Protein AF-A0A521YGA7-F1 (afdb_monomer_lite)

Foldseek 3Di:
DQQDAQCCVVCPPCLVVDDPVVNVVSSDAAKDKDKDKDWDDADPDPVSQVVCVVVVHDRHIDIDMDIWMWGGDRNDIDIGD

Structure (mmCIF, N/CA/C/O backbone):
data_AF-A0A521YGA7-F1
#
_entry.id   AF-A0A521YGA7-F1
#
loop_
_atom_site.group_PDB
_atom_site.id
_atom_site.type_symbol
_atom_site.label_atom_id
_atom_site.label_alt_id
_atom_site.label_comp_id
_atom_site.label_asym_id
_atom_site.label_entity_id
_atom_site.label_seq_id
_atom_site.pdbx_PDB_ins_code
_atom_site.Cartn_x
_atom_site.Cartn_y
_atom_site.Cartn_z
_atom_site.occupancy
_atom_site.B_iso_or_equiv
_atom_site.auth_seq_id
_atom_site.auth_comp_id
_atom_site.auth_asym_id
_atom_site.auth_atom_id
_atom_site.pdbx_PDB_model_num
ATOM 1 N N . MET A 1 1 ? 14.434 -10.152 -18.353 1.00 40.56 1 MET A N 1
ATOM 2 C CA . MET A 1 1 ? 13.991 -8.740 -18.377 1.00 40.56 1 MET A CA 1
ATOM 3 C C . MET A 1 1 ? 13.105 -8.541 -17.163 1.00 40.56 1 MET A C 1
ATOM 5 O O . MET A 1 1 ? 12.187 -9.329 -17.002 1.00 40.56 1 MET A O 1
ATOM 9 N N . SER A 1 2 ? 13.420 -7.604 -16.267 1.00 55.41 2 SER A N 1
ATOM 10 C CA . SER A 1 2 ? 12.572 -7.369 -15.090 1.00 55.41 2 SER A CA 1
ATOM 11 C C . SER A 1 2 ? 11.295 -6.669 -15.552 1.00 55.41 2 SER A C 1
ATOM 13 O O . SER A 1 2 ? 11.369 -5.567 -16.097 1.00 55.41 2 SER A O 1
ATOM 15 N N . GLU A 1 3 ? 10.144 -7.329 -15.427 1.00 73.94 3 GLU A N 1
ATOM 16 C CA . GLU A 1 3 ? 8.858 -6.717 -15.762 1.00 73.94 3 GLU A CA 1
ATOM 17 C C . GLU A 1 3 ? 8.590 -5.535 -14.822 1.00 73.94 3 GLU A C 1
ATOM 19 O O . GLU A 1 3 ? 8.884 -5.595 -13.624 1.00 73.94 3 GLU A O 1
ATOM 24 N N . ARG A 1 4 ? 8.043 -4.442 -15.367 1.00 82.81 4 ARG A N 1
ATOM 25 C CA . ARG A 1 4 ? 7.619 -3.263 -14.592 1.00 82.81 4 ARG A CA 1
ATOM 26 C C . ARG A 1 4 ? 6.458 -3.628 -13.667 1.00 82.81 4 ARG A C 1
ATOM 28 O O . ARG A 1 4 ? 5.662 -4.506 -14.001 1.00 82.81 4 ARG A O 1
ATOM 35 N N . SER A 1 5 ? 6.374 -3.032 -12.477 1.00 88.56 5 SER A N 1
ATOM 36 C CA . SER A 1 5 ? 5.205 -3.247 -11.606 1.00 88.56 5 SER A CA 1
ATOM 37 C C . SER A 1 5 ? 3.974 -2.544 -12.154 1.00 88.56 5 SER A C 1
ATOM 39 O O . SER A 1 5 ? 4.109 -1.635 -12.974 1.00 88.56 5 SER A O 1
ATOM 41 N N . MET A 1 6 ? 2.780 -2.952 -11.709 1.00 92.25 6 MET A N 1
ATOM 42 C CA . MET A 1 6 ? 1.524 -2.318 -12.122 1.00 92.25 6 MET A CA 1
ATOM 43 C C . MET A 1 6 ? 1.606 -0.796 -11.931 1.00 92.25 6 MET A C 1
ATOM 45 O O . MET A 1 6 ? 1.315 -0.029 -12.845 1.00 92.25 6 MET A O 1
ATOM 49 N N . TYR A 1 7 ? 2.114 -0.354 -10.779 1.00 93.62 7 TYR A N 1
ATOM 50 C CA . TYR A 1 7 ? 2.298 1.063 -10.474 1.00 93.62 7 TYR A CA 1
ATOM 51 C C . TYR A 1 7 ? 3.335 1.746 -11.365 1.00 93.62 7 TYR A C 1
ATOM 53 O O . TYR A 1 7 ? 3.105 2.871 -11.800 1.00 93.62 7 TYR A O 1
ATOM 61 N N . GLN A 1 8 ? 4.446 1.084 -11.701 1.00 92.94 8 GLN A N 1
ATOM 62 C CA . GLN A 1 8 ? 5.400 1.626 -12.677 1.00 92.94 8 GLN A CA 1
ATOM 63 C C . GLN A 1 8 ? 4.793 1.735 -14.081 1.00 92.94 8 GLN A C 1
ATOM 65 O O . GLN A 1 8 ? 5.136 2.651 -14.827 1.00 92.94 8 GLN A O 1
ATOM 70 N N . ALA A 1 9 ? 3.913 0.805 -14.459 1.00 92.25 9 ALA A N 1
ATOM 71 C CA . ALA A 1 9 ? 3.233 0.824 -15.748 1.00 92.25 9 ALA A CA 1
ATOM 72 C C . ALA A 1 9 ? 2.189 1.950 -15.825 1.00 92.25 9 ALA A C 1
ATOM 74 O O . ALA A 1 9 ? 2.117 2.631 -16.844 1.00 92.25 9 ALA A O 1
ATOM 75 N N . VAL A 1 10 ? 1.429 2.170 -14.746 1.00 93.62 10 VAL A N 1
ATOM 76 C CA . VAL A 1 10 ? 0.361 3.181 -14.676 1.00 93.62 10 VAL A CA 1
ATOM 77 C C . VAL A 1 10 ? 0.909 4.595 -14.474 1.00 93.62 10 VAL A C 1
ATOM 79 O O . VAL A 1 10 ? 0.473 5.518 -15.153 1.00 93.62 10 VAL A O 1
ATOM 82 N N . LEU A 1 11 ? 1.863 4.785 -13.558 1.00 95.12 11 LEU A N 1
ATOM 83 C CA . LEU A 1 11 ? 2.395 6.114 -13.227 1.00 95.12 11 LEU A CA 1
ATOM 84 C C . LEU A 1 11 ? 3.498 6.573 -14.187 1.00 95.12 11 LEU A C 1
ATOM 86 O O . LEU A 1 11 ? 3.767 7.770 -14.293 1.00 95.12 11 LEU A O 1
ATOM 90 N N . GLY A 1 12 ? 4.164 5.640 -14.874 1.00 94.62 12 GLY A N 1
ATOM 91 C CA . GLY A 1 12 ? 5.256 5.959 -15.786 1.00 94.62 12 GLY A CA 1
ATOM 92 C C . GLY A 1 12 ? 6.368 6.761 -15.086 1.00 94.62 12 GLY A C 1
ATOM 93 O O . GLY A 1 12 ? 6.810 6.363 -14.005 1.00 94.62 12 GLY A O 1
ATOM 94 N N . PRO A 1 13 ? 6.833 7.887 -15.662 1.00 96.38 13 PRO A N 1
ATOM 95 C CA . PRO A 1 13 ? 7.891 8.710 -15.069 1.00 96.38 13 PRO A CA 1
ATOM 96 C C . PRO A 1 13 ? 7.581 9.228 -13.658 1.00 96.38 13 PRO A C 1
ATOM 98 O O . PRO A 1 13 ? 8.490 9.285 -12.833 1.00 96.38 13 PRO A O 1
ATOM 101 N N . ALA A 1 14 ? 6.310 9.516 -13.347 1.00 97.44 14 ALA A N 1
ATOM 102 C CA . ALA A 1 14 ? 5.900 10.017 -12.031 1.00 97.44 14 ALA A CA 1
ATOM 103 C C . ALA A 1 14 ? 6.166 9.005 -10.901 1.00 97.44 14 ALA A C 1
ATOM 105 O O . ALA A 1 14 ? 6.250 9.373 -9.732 1.00 97.44 14 ALA A O 1
ATOM 106 N N . TYR A 1 15 ? 6.374 7.724 -11.228 1.00 96.69 15 TYR A N 1
ATOM 107 C CA . TYR A 1 15 ? 6.811 6.725 -10.253 1.00 96.69 15 TYR A CA 1
ATOM 108 C C . TYR A 1 15 ? 8.129 7.114 -9.567 1.00 96.69 15 TYR A C 1
ATOM 110 O O . TYR A 1 15 ? 8.324 6.824 -8.387 1.00 96.69 15 TYR A O 1
ATOM 118 N N . ALA A 1 16 ? 9.038 7.774 -10.292 1.00 96.00 16 ALA A N 1
ATOM 119 C CA . ALA A 1 16 ? 10.326 8.204 -9.754 1.00 96.00 16 ALA A CA 1
ATOM 120 C C . ALA A 1 16 ? 10.198 9.351 -8.735 1.00 96.00 16 ALA A C 1
ATOM 122 O O . ALA A 1 16 ? 11.118 9.558 -7.947 1.00 96.00 16 ALA A O 1
ATOM 123 N N . GLU A 1 17 ? 9.065 10.057 -8.725 1.00 97.75 17 GLU A N 1
ATOM 124 C CA . GLU A 1 17 ? 8.773 11.155 -7.79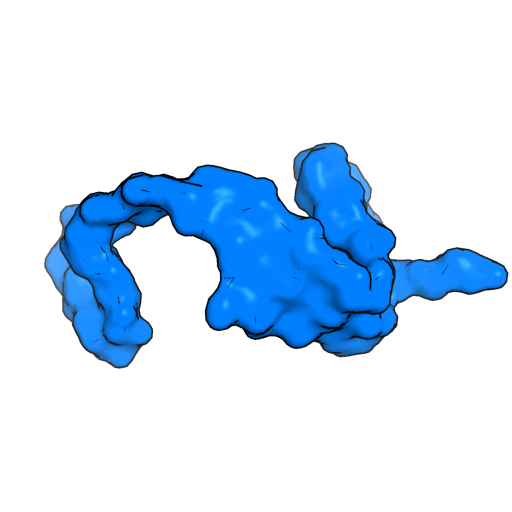5 1.00 97.75 17 GLU A CA 1
ATOM 125 C C . GLU A 1 17 ? 8.224 10.654 -6.451 1.00 97.75 17 GLU A C 1
ATOM 127 O O . GLU A 1 17 ? 8.198 11.393 -5.467 1.00 97.75 17 GLU A O 1
ATOM 132 N N . LEU A 1 18 ? 7.808 9.385 -6.377 1.00 97.88 18 LEU A N 1
ATOM 133 C CA . LEU A 1 18 ? 7.361 8.777 -5.128 1.00 97.88 18 LEU A CA 1
ATOM 134 C C . LEU A 1 18 ? 8.510 8.707 -4.118 1.00 97.88 18 LEU A C 1
ATOM 136 O O . LEU A 1 18 ? 9.668 8.486 -4.478 1.00 97.88 18 LEU A O 1
ATOM 140 N N . ALA A 1 19 ? 8.177 8.791 -2.829 1.00 98.12 19 ALA A N 1
ATOM 141 C CA . ALA A 1 19 ? 9.153 8.581 -1.767 1.00 98.12 19 ALA A CA 1
ATOM 142 C C . ALA A 1 19 ? 9.848 7.207 -1.922 1.00 98.12 19 ALA A C 1
ATOM 144 O O . ALA A 1 19 ? 9.180 6.223 -2.262 1.00 98.12 19 ALA A O 1
ATOM 145 N N . PRO A 1 20 ? 11.158 7.083 -1.627 1.00 97.06 20 PRO A N 1
ATOM 146 C CA . PRO A 1 20 ? 11.909 5.846 -1.864 1.00 97.06 20 PRO A CA 1
ATOM 147 C C . PRO A 1 20 ? 11.288 4.591 -1.237 1.00 97.06 20 PRO A C 1
ATOM 149 O O . PRO A 1 20 ? 11.301 3.528 -1.855 1.00 97.06 20 PRO A O 1
ATOM 152 N N . ALA A 1 21 ? 10.696 4.716 -0.045 1.00 95.75 21 ALA A N 1
ATOM 153 C CA . ALA A 1 21 ? 10.007 3.615 0.627 1.00 95.75 21 ALA A CA 1
ATOM 154 C C . ALA A 1 21 ? 8.766 3.137 -0.149 1.00 95.75 21 ALA A C 1
ATOM 156 O O . ALA A 1 21 ? 8.548 1.936 -0.282 1.00 95.75 21 ALA A O 1
ATOM 157 N N . VAL A 1 22 ? 7.999 4.063 -0.731 1.00 96.00 22 VAL A N 1
ATOM 158 C CA . VAL A 1 22 ? 6.816 3.751 -1.550 1.00 96.00 22 VAL A CA 1
ATOM 159 C C . VAL A 1 22 ? 7.239 3.090 -2.860 1.00 96.00 22 VAL A C 1
ATOM 161 O O . VAL A 1 22 ? 6.647 2.100 -3.285 1.00 96.00 22 VAL A O 1
ATOM 164 N N . GLN A 1 23 ? 8.328 3.569 -3.471 1.00 96.62 23 GLN A N 1
ATOM 165 C CA . GLN A 1 23 ? 8.890 2.903 -4.643 1.00 96.62 23 GLN A CA 1
ATOM 166 C C . GLN A 1 23 ? 9.395 1.492 -4.329 1.00 96.62 23 GLN A C 1
ATOM 168 O O . GLN A 1 23 ? 9.298 0.617 -5.183 1.00 96.62 23 GLN A O 1
ATOM 173 N N . ALA A 1 24 ? 9.995 1.272 -3.159 1.00 95.19 24 ALA A N 1
ATOM 174 C CA . ALA A 1 24 ? 10.468 -0.047 -2.752 1.00 95.19 24 ALA A CA 1
ATOM 175 C C . ALA A 1 24 ? 9.295 -1.002 -2.502 1.00 95.19 24 ALA A C 1
ATOM 177 O O . ALA A 1 24 ? 9.323 -2.134 -2.979 1.00 95.19 24 ALA A O 1
ATOM 178 N N . PHE A 1 25 ? 8.244 -0.517 -1.840 1.00 95.44 25 PHE A N 1
ATOM 179 C CA . PHE A 1 25 ? 7.014 -1.264 -1.604 1.00 95.44 25 PHE A CA 1
ATOM 180 C C . PHE A 1 25 ? 6.373 -1.743 -2.915 1.00 95.44 25 PHE A C 1
ATOM 182 O O . PHE A 1 25 ? 6.158 -2.935 -3.099 1.00 95.44 25 PHE A O 1
ATOM 189 N N . HIS A 1 26 ? 6.178 -0.853 -3.891 1.00 95.25 26 HIS A N 1
ATOM 190 C CA . HIS A 1 26 ? 5.583 -1.222 -5.185 1.00 95.25 26 HIS A CA 1
ATOM 191 C C . HIS A 1 26 ? 6.544 -1.936 -6.149 1.00 95.25 26 HIS A C 1
ATOM 193 O O . HIS A 1 26 ? 6.192 -2.193 -7.303 1.00 95.25 26 HIS A O 1
ATOM 199 N N . ARG A 1 27 ? 7.764 -2.261 -5.703 1.00 92.88 27 ARG A N 1
ATOM 200 C CA . ARG A 1 27 ? 8.662 -3.200 -6.391 1.00 92.88 27 ARG A CA 1
ATOM 201 C C . ARG A 1 27 ? 8.542 -4.629 -5.851 1.00 92.88 27 ARG A C 1
ATOM 203 O O . ARG A 1 27 ? 9.138 -5.518 -6.456 1.00 92.88 27 ARG A O 1
ATOM 210 N N . LEU A 1 28 ? 7.808 -4.858 -4.756 1.00 94.12 28 LEU A N 1
ATOM 211 C CA . LEU A 1 28 ? 7.539 -6.200 -4.233 1.00 94.12 28 LEU A CA 1
ATOM 212 C C . LEU A 1 28 ? 6.809 -7.054 -5.279 1.00 94.12 28 LEU A C 1
ATOM 214 O O . LEU A 1 28 ? 6.070 -6.534 -6.115 1.00 94.12 28 LEU A O 1
ATOM 218 N N . ARG A 1 29 ? 7.061 -8.367 -5.254 1.00 93.00 29 ARG A N 1
ATOM 219 C CA . ARG A 1 29 ? 6.556 -9.343 -6.230 1.00 93.00 29 ARG A CA 1
ATOM 220 C C . ARG A 1 29 ? 6.117 -10.626 -5.548 1.00 93.00 29 ARG A C 1
ATOM 222 O O . ARG A 1 29 ? 6.785 -11.078 -4.620 1.00 93.00 29 ARG A O 1
ATOM 229 N N . GLY A 1 30 ? 5.062 -11.238 -6.083 1.00 94.12 30 GLY A N 1
ATOM 230 C CA . GLY A 1 30 ? 4.482 -12.455 -5.523 1.00 94.12 30 GLY A CA 1
ATOM 231 C C . GLY A 1 30 ? 3.878 -12.208 -4.143 1.00 94.12 30 GLY A C 1
ATOM 232 O O . GLY A 1 30 ? 3.527 -11.074 -3.816 1.00 94.12 30 GLY A O 1
ATOM 233 N N . ARG A 1 31 ? 3.772 -13.270 -3.338 1.00 96.69 31 ARG A N 1
ATOM 234 C CA . ARG A 1 31 ? 3.176 -13.205 -2.002 1.00 96.69 31 ARG A CA 1
ATOM 235 C C . ARG A 1 31 ? 4.193 -12.740 -0.962 1.00 96.69 31 ARG A C 1
ATOM 237 O O . ARG A 1 31 ? 5.216 -13.392 -0.761 1.00 96.69 31 ARG A O 1
ATOM 244 N N . VAL A 1 32 ? 3.886 -11.643 -0.281 1.00 97.12 32 VAL A N 1
ATOM 245 C CA . VAL A 1 32 ? 4.710 -11.043 0.770 1.00 97.12 32 VAL A CA 1
ATOM 246 C C . VAL A 1 32 ? 3.836 -10.742 1.976 1.00 97.12 32 VAL A C 1
ATOM 248 O O . VAL A 1 32 ? 2.736 -10.216 1.839 1.00 97.12 32 VAL A O 1
ATOM 251 N N . GLU A 1 33 ? 4.334 -11.056 3.163 1.00 97.75 33 GLU A N 1
ATOM 252 C CA . GLU A 1 33 ? 3.702 -10.669 4.416 1.00 97.75 33 GLU A CA 1
ATOM 253 C C . GLU A 1 33 ? 4.377 -9.418 4.979 1.00 97.75 33 GLU A C 1
ATOM 255 O O . GLU A 1 33 ? 5.605 -9.306 4.975 1.00 97.75 33 GLU A O 1
ATOM 260 N N . LEU A 1 34 ? 3.572 -8.467 5.444 1.00 96.69 34 LEU A N 1
ATOM 261 C CA . LEU A 1 34 ? 4.022 -7.155 5.885 1.00 96.69 34 LEU A CA 1
ATOM 262 C C . LEU A 1 34 ? 3.450 -6.838 7.265 1.00 96.69 34 LEU A C 1
ATOM 264 O O . LEU A 1 34 ? 2.274 -7.089 7.544 1.00 96.69 34 LEU A O 1
ATOM 268 N N . HIS A 1 35 ? 4.291 -6.248 8.113 1.00 96.88 35 HIS A N 1
ATOM 269 C CA . HIS A 1 35 ? 3.935 -5.779 9.450 1.00 96.88 35 HIS A CA 1
ATOM 270 C C . HIS A 1 35 ? 4.224 -4.293 9.588 1.00 96.88 35 HIS A C 1
ATOM 272 O O . HIS A 1 35 ? 5.175 -3.771 9.007 1.00 96.88 35 HIS A O 1
ATOM 278 N N . GLY A 1 36 ? 3.425 -3.620 10.402 1.00 94.75 36 GLY A N 1
ATOM 279 C CA . GLY A 1 36 ? 3.656 -2.230 10.752 1.00 94.75 36 GLY A CA 1
ATOM 280 C C . GLY A 1 36 ? 2.713 -1.752 11.839 1.00 94.75 36 GLY A C 1
ATOM 281 O O . GLY A 1 36 ? 2.037 -2.542 12.491 1.00 94.75 36 GLY A O 1
ATOM 282 N N . GLU A 1 37 ? 2.647 -0.438 11.985 1.00 96.12 37 GLU A N 1
ATOM 283 C CA . GLU A 1 37 ? 1.723 0.258 12.873 1.00 96.12 37 GLU A CA 1
ATOM 284 C C . GLU A 1 37 ? 0.789 1.123 12.027 1.00 96.12 37 GLU A C 1
ATOM 286 O O . GLU A 1 37 ? 1.221 1.772 11.071 1.00 96.12 37 GLU A O 1
ATOM 291 N N . VAL A 1 38 ? -0.493 1.145 12.378 1.00 94.12 38 VAL A N 1
ATOM 292 C CA . VAL A 1 38 ? -1.490 2.023 11.768 1.00 94.12 38 VAL A CA 1
ATOM 293 C C . VAL A 1 38 ? -1.967 3.037 12.796 1.00 94.12 38 VAL A C 1
ATOM 295 O O . VAL A 1 38 ? -2.186 2.701 13.957 1.00 94.12 38 VAL A O 1
ATOM 298 N N . SER A 1 39 ? -2.148 4.281 12.359 1.00 94.06 39 SER A N 1
ATOM 299 C CA . SER A 1 39 ? -2.825 5.328 13.121 1.00 94.06 39 SER A CA 1
ATOM 300 C C . SER A 1 39 ? -3.963 5.892 12.278 1.00 94.06 39 SER A C 1
ATOM 302 O O . SER A 1 39 ? -3.780 6.215 11.104 1.00 94.06 39 SER A O 1
ATOM 304 N N . ILE A 1 40 ? -5.152 5.961 12.866 1.00 92.44 40 ILE A N 1
ATOM 305 C CA . ILE A 1 40 ? -6.382 6.425 12.235 1.00 92.44 40 IL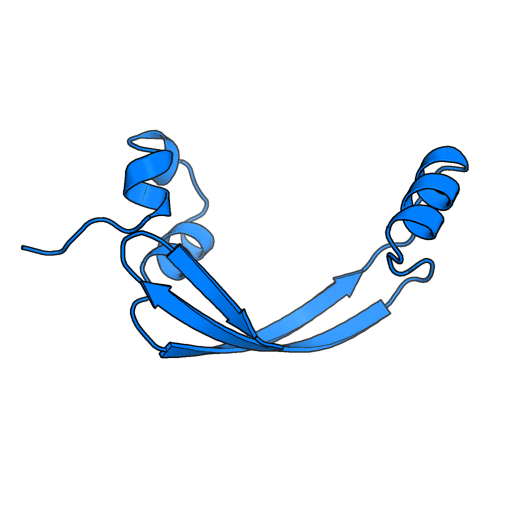E A CA 1
ATOM 306 C C . ILE A 1 40 ? -6.853 7.656 12.994 1.00 92.44 40 ILE A C 1
ATOM 308 O O . ILE A 1 40 ? -7.110 7.593 14.196 1.00 92.44 40 ILE A O 1
ATOM 312 N N . GLU A 1 41 ? -7.016 8.765 12.279 1.00 91.62 41 GLU A N 1
ATOM 313 C CA . GLU A 1 41 ? -7.632 9.973 12.818 1.00 91.62 41 GLU A CA 1
ATOM 314 C C . GLU A 1 41 ? -9.146 9.998 12.551 1.00 91.62 41 GLU A C 1
ATOM 316 O O . GLU A 1 41 ? -9.604 9.572 11.486 1.00 91.62 41 GLU A O 1
ATOM 321 N N . PRO A 1 42 ? -9.957 10.536 13.479 1.00 88.44 42 PRO A N 1
ATOM 322 C CA . PRO A 1 42 ? -11.388 10.649 13.274 1.00 88.44 42 PRO A CA 1
ATOM 323 C C . PRO A 1 42 ? -11.728 11.775 12.279 1.00 88.44 42 PRO A C 1
ATOM 325 O O . PRO A 1 42 ? -11.036 12.797 12.211 1.00 88.44 42 PRO A O 1
ATOM 328 N N . PRO A 1 43 ? -12.860 11.666 11.559 1.00 90.81 43 PRO A N 1
ATOM 329 C CA . PRO A 1 43 ? -13.326 12.722 10.669 1.00 90.81 43 PRO A CA 1
ATOM 330 C C . PRO A 1 43 ? -13.611 14.02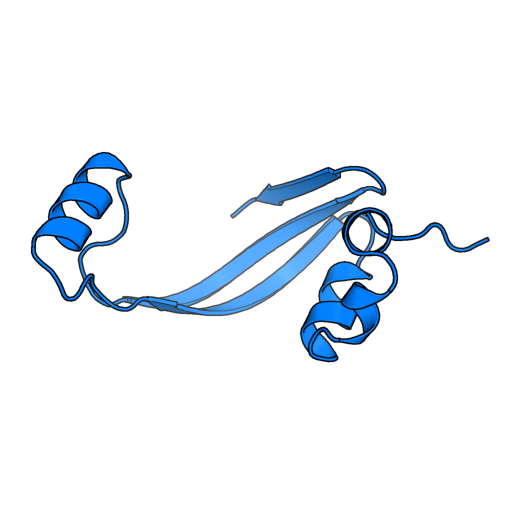5 11.433 1.00 90.81 43 PRO A C 1
ATOM 332 O O . PRO A 1 43 ? -14.391 14.060 12.397 1.00 90.81 43 PRO A O 1
ATOM 335 N N . ARG A 1 44 ? -13.009 15.120 10.951 1.00 90.06 44 ARG A N 1
ATOM 336 C CA . ARG A 1 44 ? -13.036 16.438 11.608 1.00 90.06 44 ARG A CA 1
ATOM 337 C C . ARG A 1 44 ? -14.308 17.254 11.338 1.00 90.06 44 ARG A C 1
ATOM 339 O O . ARG A 1 44 ? -14.602 18.162 12.107 1.00 90.06 44 ARG A O 1
ATOM 346 N N . SER A 1 45 ? -15.092 16.930 10.303 1.00 94.25 45 SER A N 1
ATOM 347 C CA . SER A 1 45 ? -16.299 17.687 9.919 1.00 94.25 45 SER A CA 1
ATOM 348 C C . SER A 1 45 ? -17.593 16.855 9.978 1.00 94.25 45 SER A C 1
ATOM 350 O O . SER A 1 45 ? -17.546 15.625 9.856 1.00 94.25 45 SER A O 1
ATOM 352 N N . PRO A 1 46 ? -18.774 17.490 10.134 1.00 93.56 46 PRO A N 1
ATOM 353 C CA . PRO A 1 46 ? -20.062 16.791 10.104 1.00 93.56 46 PRO A CA 1
ATOM 354 C C . PRO A 1 46 ? -20.301 16.024 8.798 1.00 93.56 46 PRO A C 1
ATOM 356 O O . PRO A 1 46 ? -20.769 14.886 8.836 1.00 93.56 46 PRO A O 1
ATOM 359 N N . LEU A 1 47 ? -19.914 16.605 7.657 1.00 95.88 47 LEU A N 1
ATOM 360 C CA . LEU A 1 47 ? -20.034 15.952 6.354 1.00 95.88 47 LEU A CA 1
ATOM 361 C C . LEU A 1 47 ? -19.120 14.723 6.255 1.00 95.88 47 LEU A C 1
ATOM 363 O O . LEU A 1 47 ? -19.577 13.656 5.856 1.00 95.88 47 LEU A O 1
ATOM 367 N N . ALA A 1 48 ? -17.864 14.827 6.706 1.00 92.44 48 ALA A N 1
ATOM 368 C CA . ALA A 1 48 ? -16.948 13.686 6.739 1.00 92.44 48 ALA A CA 1
ATOM 369 C C . ALA A 1 48 ? -17.454 12.570 7.667 1.00 92.44 48 ALA A C 1
ATOM 371 O O . ALA A 1 48 ? -17.309 11.390 7.362 1.00 92.44 48 ALA A O 1
ATOM 372 N N . ARG A 1 49 ? -18.114 12.922 8.780 1.00 92.06 49 ARG A N 1
ATOM 373 C CA . ARG A 1 49 ? -18.763 11.944 9.669 1.00 92.06 49 ARG A CA 1
ATOM 374 C C . ARG A 1 49 ? -19.946 11.248 9.002 1.00 92.06 49 ARG A C 1
ATOM 376 O O . ARG A 1 49 ? -20.136 10.061 9.251 1.00 92.06 49 ARG A O 1
ATOM 383 N N . LEU A 1 50 ? -20.742 11.963 8.205 1.00 94.62 50 LEU A N 1
ATOM 384 C CA . LEU A 1 50 ? -21.857 11.380 7.458 1.00 94.62 50 LEU A CA 1
ATOM 385 C C . LEU A 1 50 ? -21.349 10.423 6.376 1.00 94.62 50 LEU A C 1
ATOM 387 O O . LEU A 1 50 ? -21.791 9.281 6.329 1.00 94.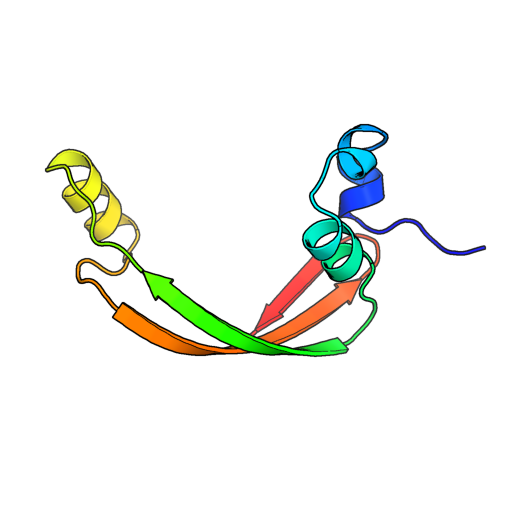62 50 LEU A O 1
ATOM 391 N N . ILE A 1 51 ? -20.369 10.851 5.578 1.00 93.50 51 ILE A N 1
ATOM 392 C CA . ILE A 1 51 ? -19.741 10.008 4.551 1.00 93.50 51 ILE A CA 1
ATOM 393 C C . ILE A 1 51 ? -19.096 8.778 5.197 1.00 93.50 51 ILE A C 1
ATOM 395 O O . ILE A 1 51 ? -19.346 7.658 4.764 1.00 93.50 51 ILE A O 1
ATOM 399 N N . GLY A 1 52 ? -18.353 8.959 6.291 1.00 91.00 52 GLY A N 1
ATOM 400 C CA . GLY A 1 52 ? -17.749 7.847 7.024 1.00 91.00 52 GLY A CA 1
ATOM 401 C C . GLY A 1 52 ? -18.778 6.841 7.547 1.00 91.00 52 GLY A C 1
ATOM 402 O O . GLY A 1 52 ? -18.501 5.648 7.562 1.00 91.00 52 GLY A O 1
ATOM 403 N N . ARG A 1 53 ? -19.993 7.280 7.917 1.00 91.00 53 ARG A N 1
ATOM 404 C CA . ARG A 1 53 ? -21.091 6.357 8.262 1.00 91.00 53 ARG A CA 1
ATOM 405 C C . ARG A 1 53 ? -21.557 5.543 7.057 1.00 91.00 53 ARG A C 1
ATOM 407 O O . ARG A 1 53 ? -21.782 4.352 7.215 1.00 91.00 53 ARG A O 1
ATOM 414 N N . LEU A 1 54 ? -21.698 6.169 5.890 1.00 95.56 54 LEU A N 1
ATOM 415 C CA . LEU A 1 54 ? -22.141 5.491 4.666 1.00 95.56 54 LEU A CA 1
ATOM 416 C C . LEU A 1 54 ? -21.100 4.485 4.154 1.00 95.56 54 LEU A C 1
ATOM 418 O O . LEU A 1 54 ? -21.467 3.428 3.657 1.00 95.56 54 LEU A O 1
ATOM 422 N N . LEU A 1 55 ? -19.812 4.796 4.317 1.00 92.06 55 LEU A N 1
ATOM 423 C CA . LEU A 1 55 ? -18.694 3.938 3.911 1.00 92.06 55 LEU A CA 1
ATOM 424 C C . LEU A 1 55 ? -18.303 2.883 4.960 1.00 92.06 55 LEU A C 1
ATOM 426 O O . LEU A 1 55 ? -17.414 2.076 4.703 1.00 92.06 55 LEU A O 1
ATOM 430 N N . GLY A 1 56 ? -18.902 2.907 6.156 1.00 88.88 56 GLY A N 1
ATOM 431 C CA . GLY A 1 56 ? -18.497 2.033 7.264 1.00 88.88 56 GLY A CA 1
ATOM 432 C C . GLY A 1 56 ? -17.095 2.331 7.815 1.00 88.88 56 GLY A C 1
ATOM 433 O O . GLY A 1 56 ? -16.480 1.470 8.440 1.00 88.88 56 GLY A O 1
ATOM 434 N N . SER A 1 57 ? -16.564 3.535 7.585 1.00 85.44 57 SER A N 1
ATOM 435 C CA . SER A 1 57 ? -15.226 3.922 8.037 1.00 85.44 57 SER A CA 1
ATOM 436 C C . SER A 1 57 ? -15.159 4.076 9.563 1.00 85.44 57 SER A C 1
ATOM 4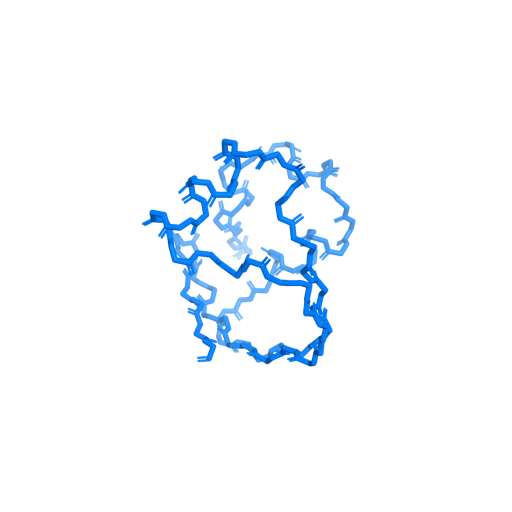38 O O . SER A 1 57 ? -16.143 4.503 10.183 1.00 85.44 57 SER A O 1
ATOM 440 N N . PRO A 1 58 ? -13.996 3.812 10.191 1.00 83.94 58 PRO A N 1
ATOM 441 C CA . PRO A 1 58 ? -13.791 4.085 11.609 1.00 83.94 58 PRO A CA 1
ATOM 442 C C . PRO A 1 58 ? -14.110 5.544 11.954 1.00 83.94 58 PRO A C 1
ATOM 444 O O . PRO A 1 58 ? -13.685 6.480 11.280 1.00 83.94 58 PRO A O 1
ATOM 447 N N . ARG A 1 59 ? -14.896 5.744 13.015 1.00 85.25 59 ARG A N 1
ATOM 448 C CA . ARG A 1 59 ? -15.348 7.079 13.456 1.00 85.25 59 ARG A CA 1
ATOM 449 C C . ARG A 1 59 ? -14.620 7.583 14.698 1.00 85.25 59 ARG A C 1
ATOM 451 O O . ARG A 1 59 ? -14.873 8.703 15.135 1.00 85.25 59 ARG A O 1
ATOM 458 N N . GLN A 1 60 ? -13.765 6.746 15.265 1.00 87.19 60 GLN A N 1
ATOM 459 C CA . GLN A 1 60 ? -12.951 7.026 16.438 1.00 87.19 60 GLN A CA 1
ATOM 460 C C . GLN A 1 60 ? -11.482 6.924 16.041 1.00 87.19 60 GLN A C 1
ATOM 462 O O . GLN A 1 60 ? -11.154 6.212 15.090 1.00 87.19 60 GLN A O 1
ATOM 467 N N . ALA A 1 61 ? -10.627 7.640 16.769 1.00 90.06 61 ALA A N 1
ATOM 468 C CA . ALA A 1 61 ? -9.194 7.458 16.632 1.00 90.06 61 ALA A CA 1
ATOM 469 C C . ALA A 1 61 ? -8.819 6.019 17.011 1.00 90.06 61 ALA A C 1
ATOM 471 O O . ALA A 1 61 ? -9.397 5.460 17.945 1.00 90.06 61 ALA A O 1
ATOM 472 N N . ALA A 1 62 ? -7.861 5.435 16.305 1.00 91.44 62 ALA A N 1
ATOM 473 C CA . ALA A 1 62 ? -7.330 4.117 16.628 1.00 91.44 62 ALA A CA 1
ATOM 474 C C . ALA A 1 62 ? -5.847 4.060 16.280 1.00 91.44 62 ALA A C 1
ATOM 476 O O . ALA A 1 62 ? -5.430 4.628 15.275 1.00 91.44 62 ALA A O 1
ATOM 477 N N . GLN A 1 63 ? -5.067 3.356 17.092 1.00 95.31 63 GLN A N 1
ATOM 478 C CA . GLN A 1 63 ? -3.670 3.062 16.811 1.00 95.31 63 GLN A CA 1
ATOM 479 C C . GLN A 1 63 ? -3.381 1.609 17.176 1.00 95.31 63 GLN A C 1
ATOM 481 O O . GLN A 1 63 ? -3.922 1.108 18.165 1.00 95.31 63 GLN A O 1
ATOM 486 N N . GLY A 1 64 ? -2.536 0.942 16.398 1.00 95.31 64 GLY A N 1
ATOM 487 C CA . GLY A 1 64 ? -2.029 -0.375 16.757 1.00 95.31 64 GLY A CA 1
ATOM 488 C C . GLY A 1 64 ? -1.363 -1.113 15.602 1.00 95.31 64 GLY A C 1
ATOM 489 O O . GLY A 1 64 ? -1.247 -0.567 14.499 1.00 95.31 64 GLY A O 1
ATOM 490 N N . PRO A 1 65 ? -0.975 -2.375 15.835 1.00 96.38 65 PRO A N 1
ATOM 491 C CA . PRO A 1 65 ? -0.272 -3.159 14.841 1.00 96.38 65 PRO A CA 1
ATOM 492 C C . PRO A 1 65 ? -1.186 -3.493 13.660 1.00 96.38 65 PRO A C 1
ATOM 494 O O . PRO A 1 65 ? -2.375 -3.787 13.818 1.00 96.38 65 PRO A O 1
ATOM 497 N N . ILE A 1 66 ? -0.605 -3.506 12.466 1.00 95.69 66 ILE A N 1
ATOM 498 C CA . ILE A 1 66 ? -1.223 -4.009 11.246 1.00 95.69 66 ILE A CA 1
ATOM 499 C C . ILE A 1 66 ? -0.357 -5.121 10.660 1.00 95.69 66 ILE A C 1
ATOM 501 O O . ILE A 1 66 ? 0.862 -5.000 10.548 1.00 95.69 66 ILE A O 1
ATOM 505 N N . ARG A 1 67 ? -1.016 -6.212 10.276 1.00 97.38 67 ARG A N 1
ATOM 506 C CA . ARG A 1 67 ? -0.457 -7.300 9.479 1.00 97.38 67 ARG A CA 1
ATOM 507 C C . ARG A 1 67 ? -1.327 -7.456 8.248 1.00 97.38 67 ARG A C 1
ATOM 509 O O . ARG A 1 67 ? -2.549 -7.409 8.366 1.00 97.38 67 ARG A O 1
ATOM 516 N N . PHE A 1 68 ? -0.700 -7.620 7.096 1.00 96.88 68 PHE A N 1
ATOM 517 C CA . PHE A 1 68 ? -1.404 -7.968 5.874 1.00 96.88 68 PHE A CA 1
ATOM 518 C C . PHE A 1 68 ? -0.492 -8.749 4.938 1.00 96.88 68 PHE A C 1
ATOM 520 O O . PHE A 1 68 ? 0.736 -8.687 5.025 1.00 96.88 68 PHE A O 1
ATOM 527 N N . GLU A 1 69 ? -1.119 -9.485 4.040 1.00 97.75 69 GLU A N 1
ATOM 528 C CA . GLU A 1 69 ? -0.469 -10.165 2.940 1.00 97.75 69 GLU A CA 1
ATOM 529 C C . GLU A 1 69 ? -0.762 -9.429 1.638 1.00 97.75 69 GLU A C 1
ATOM 531 O O . GLU A 1 69 ? -1.896 -9.021 1.367 1.00 97.75 69 GLU A O 1
ATOM 536 N N . LEU A 1 70 ? 0.278 -9.282 0.832 1.00 96.88 70 LEU A N 1
ATOM 537 C CA . LEU A 1 70 ? 0.241 -8.716 -0.502 1.00 96.88 70 LEU A CA 1
ATOM 538 C C . LEU A 1 70 ? 0.581 -9.819 -1.496 1.00 96.88 70 LEU A C 1
ATOM 540 O O . LEU A 1 70 ? 1.674 -10.370 -1.428 1.00 96.88 70 LEU A O 1
ATOM 544 N N . ASP A 1 71 ? -0.312 -10.106 -2.436 1.00 96.62 71 ASP A N 1
ATOM 545 C CA . ASP A 1 71 ? 0.025 -10.840 -3.656 1.00 96.62 71 ASP A CA 1
ATOM 546 C C . ASP A 1 71 ? 0.179 -9.845 -4.812 1.00 96.62 71 ASP A C 1
ATOM 548 O O . ASP A 1 71 ? -0.809 -9.310 -5.326 1.00 96.62 71 ASP A O 1
ATOM 552 N N . ALA A 1 72 ? 1.431 -9.540 -5.164 1.00 94.69 72 ALA A N 1
ATOM 553 C CA . ALA A 1 72 ? 1.790 -8.533 -6.155 1.00 94.69 72 ALA A CA 1
ATOM 554 C C . ALA A 1 72 ? 2.079 -9.156 -7.528 1.00 94.69 72 ALA A C 1
ATOM 556 O O . ALA A 1 72 ? 3.223 -9.513 -7.851 1.00 94.69 72 ALA A O 1
ATOM 557 N N . ALA A 1 73 ? 1.040 -9.230 -8.361 1.00 90.81 73 ALA A N 1
ATOM 558 C CA . ALA A 1 73 ? 1.141 -9.622 -9.761 1.00 90.81 73 ALA A CA 1
ATOM 559 C C . ALA A 1 73 ? 1.455 -8.409 -10.669 1.00 90.81 73 ALA A C 1
ATOM 561 O O . ALA A 1 73 ? 1.301 -7.251 -10.271 1.00 90.81 73 ALA A O 1
ATOM 562 N N . PRO A 1 74 ? 1.905 -8.620 -11.921 1.00 87.00 74 PRO A N 1
ATOM 563 C CA . PRO A 1 74 ? 2.253 -7.516 -12.821 1.00 87.00 74 PRO A CA 1
ATOM 564 C C . PRO A 1 74 ? 1.099 -6.557 -13.154 1.00 87.00 74 PRO A C 1
ATOM 566 O O . PRO A 1 74 ? 1.356 -5.378 -13.388 1.00 87.00 74 PRO A O 1
ATOM 569 N N . ALA A 1 75 ? -0.147 -7.043 -13.168 1.00 90.12 75 ALA A N 1
ATOM 570 C CA . ALA A 1 75 ? -1.329 -6.280 -13.590 1.00 90.12 75 ALA A CA 1
ATOM 571 C C . ALA A 1 75 ? -2.361 -6.030 -12.475 1.00 90.12 75 ALA A C 1
ATOM 573 O O . ALA A 1 75 ? -3.320 -5.296 -12.695 1.00 90.12 75 ALA A O 1
ATOM 574 N N . ALA A 1 76 ? -2.190 -6.652 -11.309 1.00 91.44 76 ALA A N 1
ATOM 575 C CA . ALA A 1 76 ? -3.101 -6.525 -10.181 1.00 91.44 76 ALA A CA 1
ATOM 576 C C . ALA A 1 76 ? -2.363 -6.822 -8.875 1.00 91.44 76 ALA A C 1
ATOM 578 O O . ALA A 1 76 ? -1.414 -7.604 -8.853 1.00 91.44 76 ALA A O 1
ATOM 579 N N . GLU A 1 77 ? -2.847 -6.242 -7.786 1.00 94.62 77 GLU A N 1
ATOM 580 C CA . GLU A 1 77 ? -2.421 -6.595 -6.439 1.00 94.62 77 GLU A CA 1
ATOM 581 C C . GLU A 1 77 ? -3.639 -7.038 -5.631 1.00 94.62 77 GLU A C 1
ATOM 583 O O . GLU A 1 77 ? -4.681 -6.380 -5.664 1.00 94.62 77 GLU A O 1
ATOM 588 N N . THR A 1 78 ? -3.506 -8.139 -4.894 1.00 96.00 78 THR A N 1
ATOM 589 C CA . THR A 1 78 ? -4.523 -8.581 -3.931 1.00 96.00 78 THR A CA 1
ATOM 590 C C . THR A 1 78 ? -3.993 -8.391 -2.522 1.00 96.00 78 THR A C 1
ATOM 592 O O . THR A 1 78 ? -2.899 -8.846 -2.196 1.00 96.00 78 THR A O 1
ATOM 595 N N . TRP A 1 79 ? -4.779 -7.713 -1.691 1.00 96.62 79 TRP A N 1
ATOM 596 C CA . TRP A 1 79 ? -4.413 -7.354 -0.328 1.00 96.62 79 TRP A CA 1
ATOM 597 C C . TRP A 1 79 ? -5.351 -8.075 0.631 1.00 96.62 79 TRP A C 1
ATOM 599 O O . TRP A 1 79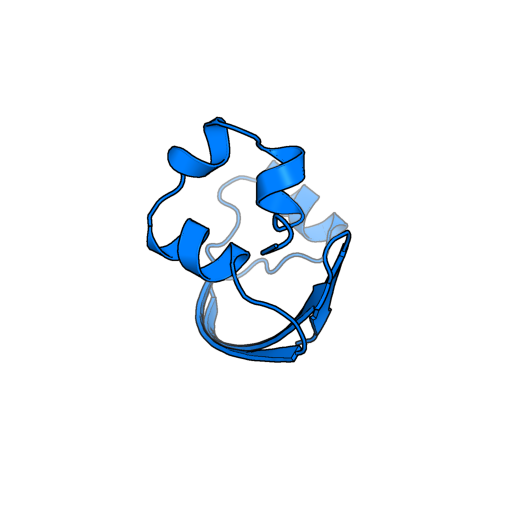 ? -6.569 -7.910 0.546 1.00 96.62 79 TRP A O 1
ATOM 609 N N . THR A 1 80 ? -4.791 -8.870 1.538 1.00 96.75 80 THR A N 1
ATOM 610 C CA . THR A 1 80 ? -5.558 -9.619 2.541 1.00 96.75 80 THR A CA 1
ATOM 611 C C . THR A 1 80 ? -5.098 -9.218 3.931 1.00 96.75 80 THR A C 1
ATOM 613 O O . THR A 1 80 ? -3.900 -9.176 4.194 1.00 96.75 80 THR A O 1
ATOM 616 N N . ARG A 1 81 ? -6.047 -8.910 4.812 1.00 89.38 81 ARG A N 1
ATOM 617 C CA . ARG A 1 81 ? -5.799 -8.554 6.209 1.00 89.38 81 ARG A CA 1
ATOM 618 C C . ARG A 1 81 ? -6.307 -9.651 7.130 1.00 89.38 81 ARG A C 1
ATOM 620 O O . ARG A 1 81 ? -7.427 -10.136 6.862 1.00 89.38 81 ARG A O 1
#

Radius of gyration: 16.27 Å; chains: 1; bounding box: 36×31×35 Å

Secondary structure (DSSP, 8-state):
--PPPHHHHHHGGGGGGS-HHHHHHTT--EEEEEEEEEEEPPP-SHHHHHHHHHTT---S-EEEEEEEEEEE-SS-EEEE-

pLDDT: mean 92.26, std 8.2, range [40.56, 98.12]

Sequence (81 aa):
MSERSMYQAVLGPAYAELAPAVQAFHRLRGRVELHGEVSIEPPRSPLARLIGRLLGSPRQAAQGPIRFELDAAPAAETWTR